Protein AF-A0A7Z9ZZ57-F1 (afdb_monomer_lite)

pLDDT: mean 84.34, std 14.24, range [40.03, 97.94]

Sequence (79 aa):
MVALASILIQSLGPNLLENPGFEEVGPKGLPAGWLLYGGSKVCTVRVVEEAHSGGRAVKLVDKGPRERNYRYSVGLYQI

Foldseek 3Di:
DDDDPPPPPPPPDDDPADCPQLQDQDPPQGRPQKDKQAADPQKDWHWDQPGPDDRIDIDIDFPDPPPPPSNGDIDMDGD

Secondary structure (DSSP, 8-state):
---------------SSSSTT--SB-GGGSBTTEEEEE--TTEEEEEES--SSSS-EEEEEE-S-S--SSSS-EEEEE-

Structure (mmCIF, N/CA/C/O backbone):
data_AF-A0A7Z9ZZ57-F1
#
_entry.id   AF-A0A7Z9ZZ57-F1
#
loop_
_atom_site.group_PDB
_atom_site.id
_atom_site.type_symbol
_atom_site.label_atom_id
_atom_site.label_alt_id
_atom_site.label_comp_id
_atom_site.label_asym_id
_atom_site.label_entity_id
_atom_site.label_seq_id
_atom_site.pdbx_PDB_ins_code
_atom_site.Cartn_x
_atom_site.Cartn_y
_atom_site.Cartn_z
_atom_site.occupancy
_atom_site.B_iso_or_equiv
_atom_site.auth_seq_id
_atom_site.auth_comp_id
_atom_site.auth_asym_id
_atom_site.auth_atom_id
_atom_site.pdbx_PDB_model_num
ATOM 1 N N . MET A 1 1 ? -25.720 -22.506 40.985 1.00 40.03 1 MET A N 1
ATOM 2 C CA . MET A 1 1 ? -25.261 -21.146 40.633 1.00 40.03 1 MET A CA 1
ATOM 3 C C . MET A 1 1 ? -23.918 -21.282 39.940 1.00 40.03 1 MET A C 1
ATOM 5 O O . MET A 1 1 ? -22.995 -21.774 40.573 1.00 40.03 1 MET A O 1
ATOM 9 N N . VAL A 1 2 ? -23.823 -20.958 38.649 1.00 46.47 2 VAL A N 1
ATOM 10 C CA . VAL A 1 2 ? -22.554 -20.982 37.903 1.00 46.47 2 VAL A CA 1
ATOM 11 C C . VAL A 1 2 ? -22.068 -19.542 37.807 1.00 46.47 2 VAL A C 1
ATOM 13 O O . VAL A 1 2 ? -22.788 -18.688 37.294 1.00 46.47 2 VAL A O 1
ATOM 16 N N . ALA A 1 3 ? -20.888 -19.267 38.358 1.00 55.06 3 ALA A N 1
ATOM 17 C CA . ALA A 1 3 ? -20.249 -17.967 38.241 1.00 55.06 3 ALA A CA 1
ATOM 18 C C . ALA A 1 3 ? -19.796 -17.768 36.788 1.00 55.06 3 ALA A C 1
ATOM 20 O O . ALA A 1 3 ? -18.968 -18.524 36.282 1.00 55.06 3 ALA A O 1
ATOM 21 N N . LEU A 1 4 ? -20.361 -16.766 36.116 1.00 57.09 4 LEU A N 1
ATOM 22 C CA . LEU A 1 4 ? -19.847 -16.269 34.845 1.00 57.09 4 LEU A CA 1
ATOM 23 C C . LEU A 1 4 ? -18.496 -15.610 35.127 1.00 57.09 4 LEU A C 1
ATOM 25 O O . LEU A 1 4 ? -18.430 -14.575 35.787 1.00 57.09 4 LEU A O 1
ATOM 29 N N . ALA A 1 5 ? -17.415 -16.236 34.668 1.00 59.62 5 ALA A N 1
ATOM 30 C CA . ALA A 1 5 ? -16.101 -15.619 34.684 1.00 59.62 5 ALA A CA 1
ATOM 31 C C . ALA A 1 5 ? -16.121 -14.432 33.713 1.00 59.62 5 ALA A C 1
ATOM 33 O O . ALA A 1 5 ? -16.135 -14.611 32.496 1.00 59.62 5 ALA A O 1
ATOM 34 N N . SER A 1 6 ? -16.162 -13.218 34.255 1.00 59.91 6 SER A N 1
ATOM 35 C CA . SER A 1 6 ? -15.969 -11.994 33.487 1.00 59.91 6 SER A CA 1
ATOM 36 C C . SER A 1 6 ? -14.554 -12.010 32.915 1.00 59.91 6 SER A C 1
ATOM 38 O O . SER A 1 6 ? -13.582 -11.777 33.633 1.00 59.91 6 SER A O 1
ATOM 40 N N . ILE A 1 7 ? -14.426 -12.329 31.628 1.00 63.75 7 ILE A N 1
ATOM 41 C CA . ILE A 1 7 ? -13.163 -12.200 30.905 1.00 63.75 7 ILE A CA 1
ATOM 42 C C . ILE A 1 7 ? -12.850 -10.706 30.875 1.00 63.75 7 ILE A C 1
ATOM 44 O O . ILE A 1 7 ? -13.558 -9.931 30.230 1.00 63.75 7 ILE A O 1
ATOM 48 N N . LEU A 1 8 ? -11.809 -10.292 31.600 1.00 60.81 8 LEU A N 1
ATOM 49 C CA . LEU A 1 8 ? -11.222 -8.972 31.423 1.00 60.81 8 LEU A CA 1
ATOM 50 C C . LEU A 1 8 ? -10.679 -8.933 29.990 1.00 60.81 8 LEU A C 1
ATOM 52 O O . LEU A 1 8 ? -9.590 -9.433 29.713 1.00 60.81 8 LEU A O 1
ATOM 56 N N . ILE A 1 9 ? -11.451 -8.372 29.062 1.00 64.31 9 ILE A N 1
ATOM 57 C CA . ILE A 1 9 ? -10.921 -7.976 27.763 1.00 64.31 9 ILE A CA 1
ATOM 58 C C . ILE A 1 9 ? -10.007 -6.793 28.068 1.00 64.31 9 ILE A C 1
ATOM 60 O O . ILE A 1 9 ? -10.457 -5.653 28.174 1.00 64.31 9 ILE A O 1
ATOM 64 N N . GLN A 1 10 ? -8.723 -7.068 28.290 1.00 60.00 10 GLN A N 1
ATOM 65 C CA . GLN A 1 10 ? -7.708 -6.027 28.231 1.00 60.00 10 GLN A CA 1
ATOM 66 C C . GLN A 1 10 ? -7.774 -5.454 26.817 1.00 60.00 10 GLN A C 1
ATOM 68 O O . GLN A 1 10 ? -7.342 -6.096 25.860 1.00 60.00 10 GLN A O 1
ATOM 73 N N . SER A 1 11 ? -8.387 -4.279 26.661 1.00 67.50 11 SER A N 1
ATOM 74 C CA . SER A 1 11 ? -8.365 -3.593 25.376 1.00 67.50 11 SER A CA 1
ATOM 75 C C . SER A 1 11 ? -6.901 -3.300 25.059 1.00 67.50 11 SER A C 1
ATOM 77 O O . SER A 1 11 ? -6.237 -2.644 25.864 1.00 67.50 11 SER A O 1
ATOM 79 N N . LEU A 1 12 ? -6.401 -3.767 23.915 1.00 74.50 12 LEU A N 1
ATOM 80 C CA . LEU A 1 12 ? -5.010 -3.607 23.457 1.00 74.50 12 LEU A CA 1
ATOM 81 C C . LEU A 1 12 ? -4.630 -2.142 23.132 1.00 74.50 12 LEU A C 1
ATOM 83 O O . LEU A 1 12 ? -3.659 -1.887 22.428 1.00 74.50 12 LEU A O 1
ATOM 87 N N . GLY A 1 13 ? -5.388 -1.175 23.653 1.00 76.94 13 GLY A N 1
ATOM 88 C CA . GLY A 1 13 ? -5.371 0.217 23.234 1.00 76.94 13 GLY A CA 1
ATOM 89 C C . GLY A 1 13 ? -6.153 0.435 21.934 1.00 76.94 13 GLY A C 1
ATOM 90 O O . GLY A 1 13 ? -6.545 -0.525 21.262 1.00 76.94 13 GLY A O 1
ATOM 91 N N . PRO A 1 14 ? -6.436 1.700 21.589 1.00 84.56 14 PRO A N 1
ATOM 92 C CA . PRO A 1 14 ? -7.013 2.034 20.296 1.00 84.56 14 PRO A CA 1
ATOM 93 C C . PRO A 1 14 ? -6.023 1.704 19.175 1.00 84.56 14 PRO A C 1
ATOM 95 O O . PRO A 1 14 ? -4.807 1.756 19.368 1.00 84.56 14 PRO A O 1
ATOM 98 N N . ASN A 1 15 ? -6.542 1.399 17.984 1.00 84.38 15 ASN A N 1
ATOM 99 C CA . ASN A 1 15 ? -5.677 1.323 16.815 1.00 84.38 15 ASN A CA 1
ATOM 100 C C . ASN A 1 15 ? -5.105 2.716 16.523 1.00 84.38 15 ASN A C 1
ATOM 102 O O . ASN A 1 15 ? -5.842 3.699 16.534 1.00 84.38 15 ASN A O 1
ATOM 106 N N . LEU A 1 16 ? -3.795 2.788 16.298 1.00 91.25 16 LEU A N 1
ATOM 107 C CA . LEU A 1 16 ? -3.097 4.043 16.014 1.00 91.25 16 LEU A CA 1
ATOM 108 C C . LEU A 1 16 ? -3.170 4.426 14.538 1.00 91.25 16 LEU A C 1
ATOM 110 O O . LEU A 1 16 ? -2.870 5.562 14.190 1.00 91.25 16 LEU A O 1
ATOM 114 N N . LEU A 1 17 ? -3.529 3.467 13.686 1.00 92.81 17 LEU A N 1
ATOM 115 C CA . LEU A 1 17 ? -3.602 3.645 12.251 1.00 92.81 17 LEU A CA 1
ATOM 116 C C . LEU A 1 17 ? -5.065 3.760 11.829 1.00 92.81 17 LEU A C 1
ATOM 118 O O . LEU A 1 17 ? -5.907 2.957 12.240 1.00 92.81 17 LEU A O 1
ATOM 122 N N . GLU A 1 18 ? -5.369 4.724 10.968 1.00 93.81 18 GLU A N 1
ATOM 123 C CA . GLU A 1 18 ? -6.645 4.767 10.257 1.00 93.81 18 GLU A CA 1
ATOM 124 C C . GLU A 1 18 ? -6.699 3.644 9.214 1.00 93.81 18 GLU A C 1
ATOM 126 O O . GLU A 1 18 ? -5.718 3.364 8.519 1.00 93.81 18 GLU A O 1
ATOM 131 N N . ASN A 1 19 ? -7.855 2.987 9.09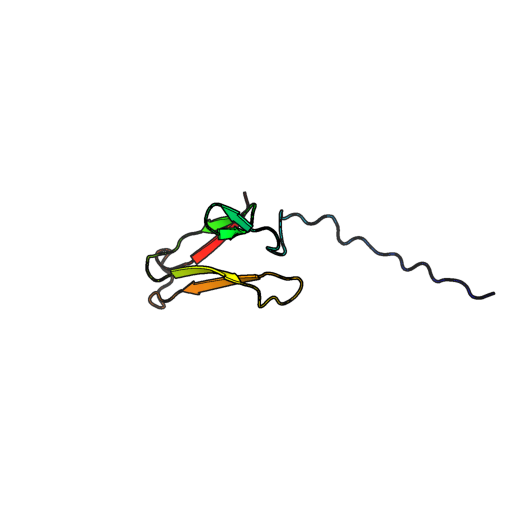9 1.00 95.00 19 ASN A N 1
ATOM 132 C CA . ASN A 1 19 ? -8.082 1.899 8.141 1.00 95.00 19 ASN A CA 1
ATOM 133 C C . ASN A 1 19 ? -6.942 0.838 8.096 1.00 95.00 19 ASN A C 1
ATOM 135 O O . ASN A 1 19 ? -6.402 0.533 7.029 1.00 95.00 19 ASN A O 1
ATOM 139 N N . PRO A 1 20 ? -6.565 0.250 9.247 1.00 94.06 20 PRO A N 1
ATOM 140 C CA . PRO A 1 20 ? -5.433 -0.676 9.379 1.00 94.06 20 PRO A CA 1
ATOM 141 C C . PRO A 1 20 ? -5.675 -2.021 8.679 1.00 94.06 20 PRO A C 1
ATOM 143 O O . PRO A 1 20 ? -4.731 -2.749 8.387 1.00 94.06 20 PRO A O 1
ATOM 146 N N . GLY A 1 21 ? -6.948 -2.360 8.446 1.00 95.31 21 GLY A N 1
ATOM 147 C CA . GLY A 1 21 ? -7.376 -3.559 7.726 1.00 95.31 21 GLY A CA 1
ATOM 148 C C . GLY A 1 21 ? -7.575 -3.345 6.225 1.00 95.31 21 GLY A C 1
ATOM 149 O O . GLY A 1 21 ? -7.894 -4.297 5.532 1.00 95.31 21 GLY A O 1
ATOM 150 N N . PHE A 1 22 ? -7.394 -2.123 5.709 1.00 97.06 22 PHE A N 1
ATOM 151 C CA . PHE A 1 22 ? -7.555 -1.791 4.284 1.00 97.06 22 PHE A CA 1
ATOM 152 C C . PHE A 1 22 ? -8.960 -2.031 3.708 1.00 97.06 22 PHE A C 1
ATOM 154 O O . PHE A 1 22 ? -9.138 -2.158 2.494 1.00 97.06 22 PHE A O 1
ATOM 161 N N . GLU A 1 23 ? -9.967 -2.073 4.575 1.00 97.69 23 GLU A N 1
ATOM 162 C CA . GLU A 1 23 ? -11.346 -2.388 4.210 1.00 97.69 23 GLU A CA 1
ATOM 163 C C . GLU A 1 23 ? -12.012 -1.240 3.453 1.00 97.69 23 GLU A C 1
ATOM 165 O O . GLU A 1 23 ? -12.851 -1.464 2.581 1.00 97.69 23 GLU A O 1
ATOM 170 N N . GLU A 1 24 ? -11.609 0.001 3.712 1.00 97.38 24 GLU A N 1
ATOM 171 C CA . GLU A 1 24 ? -12.105 1.157 2.971 1.00 97.38 24 GLU A CA 1
ATOM 172 C C . GLU A 1 24 ? -11.168 1.513 1.811 1.00 97.38 24 GLU A C 1
ATOM 174 O O . GLU A 1 24 ? -9.967 1.710 2.004 1.00 97.38 24 GLU A O 1
ATOM 179 N N . VAL A 1 25 ? -11.714 1.612 0.595 1.00 96.88 25 VAL A N 1
ATOM 180 C CA . VAL A 1 25 ? -10.962 2.009 -0.604 1.00 96.88 25 VAL A CA 1
ATOM 181 C C . VAL A 1 25 ? -11.194 3.492 -0.856 1.00 96.88 25 VAL A C 1
ATOM 183 O O . VAL A 1 25 ? -12.317 3.928 -1.093 1.00 96.88 25 VAL A O 1
ATOM 186 N N 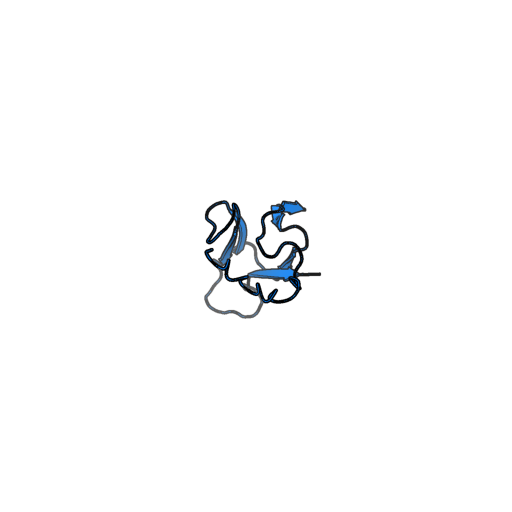. GLY A 1 26 ? -10.109 4.252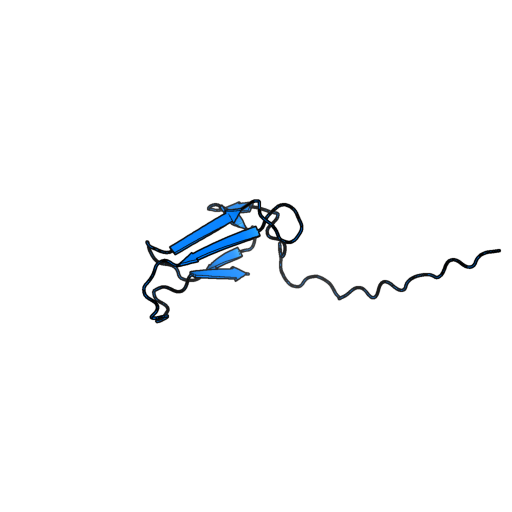 -0.815 1.00 93.69 26 GLY A N 1
ATOM 187 C CA . GLY A 1 26 ? -10.073 5.676 -1.081 1.00 93.69 26 GLY A CA 1
ATOM 188 C C . GLY A 1 26 ? -9.691 6.014 -2.529 1.00 93.69 26 GLY A C 1
ATOM 189 O O . GLY A 1 26 ? -9.815 5.201 -3.455 1.00 93.69 26 GLY A O 1
ATOM 190 N N . PRO A 1 27 ? -9.214 7.248 -2.757 1.00 91.81 27 PRO A N 1
ATOM 191 C CA . PRO A 1 27 ? -8.853 7.726 -4.084 1.00 91.81 27 PRO A CA 1
ATOM 192 C C . PRO A 1 27 ? -7.778 6.869 -4.759 1.00 91.81 27 PRO A C 1
ATOM 194 O O . PRO A 1 27 ? -6.897 6.304 -4.114 1.00 91.81 27 PRO A O 1
ATOM 197 N N . LYS A 1 28 ? -7.814 6.825 -6.097 1.00 88.94 28 LYS A N 1
ATOM 198 C CA . LYS A 1 28 ? -6.832 6.106 -6.935 1.00 88.94 28 LYS A CA 1
ATOM 199 C C . LYS A 1 28 ? -6.748 4.594 -6.653 1.00 88.94 28 LYS A C 1
ATOM 201 O O . LYS A 1 28 ? -5.778 3.960 -7.058 1.00 88.94 28 LYS A O 1
ATOM 206 N N . GLY A 1 29 ? -7.761 4.020 -5.995 1.00 93.50 29 GLY A N 1
ATOM 207 C CA . GLY A 1 29 ? -7.825 2.590 -5.681 1.00 93.50 29 GLY A CA 1
ATOM 208 C C . GLY A 1 29 ? -6.871 2.152 -4.566 1.00 93.50 29 GLY A C 1
ATOM 209 O O . GLY A 1 29 ? -6.553 0.967 -4.478 1.00 93.50 29 GLY A O 1
ATOM 210 N N . LEU A 1 30 ? -6.389 3.094 -3.751 1.00 95.50 30 LEU A N 1
ATOM 211 C CA . LEU A 1 30 ? -5.599 2.818 -2.550 1.00 95.50 30 LEU A CA 1
ATOM 212 C C . LEU A 1 30 ? -6.511 2.747 -1.319 1.00 95.50 30 LEU A C 1
ATOM 214 O O . LEU A 1 30 ? -7.611 3.294 -1.364 1.00 95.50 30 LEU A O 1
ATOM 218 N N . PRO A 1 31 ? -6.084 2.120 -0.212 1.00 96.94 31 PRO A N 1
ATOM 219 C CA . PRO A 1 31 ? -6.838 2.186 1.034 1.00 96.94 31 PRO A CA 1
ATOM 220 C C . PRO A 1 31 ? -7.030 3.639 1.495 1.00 96.94 31 PRO A C 1
ATOM 222 O O . PRO A 1 31 ? -6.104 4.449 1.413 1.00 96.94 31 PRO A O 1
ATOM 225 N N . ALA A 1 32 ? -8.223 3.990 1.974 1.00 96.19 32 ALA A N 1
ATOM 226 C CA . ALA A 1 32 ? -8.488 5.320 2.524 1.00 96.19 32 ALA A CA 1
ATOM 227 C C . ALA A 1 32 ? -7.540 5.609 3.702 1.00 96.19 32 ALA A C 1
ATOM 229 O O . ALA A 1 32 ? -7.314 4.719 4.517 1.00 96.19 32 ALA A O 1
ATOM 230 N N . GLY A 1 33 ? -6.964 6.816 3.759 1.00 94.88 33 GLY A N 1
ATOM 231 C CA . GLY A 1 33 ? -5.950 7.196 4.758 1.00 94.88 33 GLY A CA 1
ATOM 232 C C . GLY A 1 33 ? -4.509 6.785 4.413 1.00 94.88 33 GLY A C 1
ATOM 233 O O . GLY A 1 33 ? -3.586 7.106 5.158 1.00 94.88 33 GLY A O 1
ATOM 234 N N . TRP A 1 34 ? -4.289 6.114 3.275 1.00 96.25 34 TRP A N 1
ATOM 235 C CA . TRP A 1 34 ? -2.968 5.648 2.847 1.00 96.25 34 TRP A CA 1
ATOM 236 C C . TRP A 1 34 ? -2.528 6.282 1.526 1.00 96.25 34 TRP A C 1
ATOM 238 O O . TRP A 1 34 ? -3.310 6.455 0.589 1.00 96.25 34 TRP A O 1
ATOM 248 N N . LEU A 1 35 ? -1.235 6.585 1.427 1.00 93.94 35 LEU A N 1
ATOM 249 C CA . LEU A 1 35 ? -0.595 7.150 0.243 1.00 93.94 35 LEU A CA 1
ATOM 250 C C . LEU A 1 35 ? 0.511 6.237 -0.280 1.00 93.94 35 LEU A C 1
ATOM 252 O O . LEU A 1 35 ? 1.160 5.511 0.469 1.00 93.94 35 LEU A O 1
ATOM 256 N N . LEU A 1 36 ? 0.737 6.291 -1.594 1.00 91.88 36 LEU A N 1
ATOM 257 C CA . LEU A 1 36 ? 1.793 5.528 -2.251 1.00 91.88 36 LEU A CA 1
ATOM 258 C C . LEU A 1 36 ? 3.175 6.032 -1.824 1.00 91.88 36 LEU A C 1
ATOM 260 O O . LEU A 1 36 ? 3.497 7.206 -1.998 1.00 91.88 36 LEU A O 1
ATOM 264 N N . TYR A 1 37 ? 4.010 5.117 -1.344 1.00 88.88 37 TYR A N 1
ATOM 265 C CA . TYR A 1 37 ? 5.436 5.337 -1.153 1.00 88.88 37 TYR A CA 1
ATOM 266 C C . TYR A 1 37 ? 6.218 4.780 -2.345 1.00 88.88 37 TYR A C 1
ATOM 268 O O . TYR A 1 37 ? 6.110 3.594 -2.674 1.00 88.88 37 TYR A O 1
ATOM 276 N N . GLY A 1 38 ? 7.050 5.626 -2.954 1.00 86.00 38 GLY A N 1
ATOM 277 C CA . GLY A 1 38 ? 7.939 5.231 -4.043 1.00 86.00 38 GLY A CA 1
ATOM 278 C C . GLY A 1 38 ? 7.192 4.694 -5.268 1.00 86.00 38 GLY A C 1
ATOM 279 O O . GLY A 1 38 ? 6.149 5.213 -5.666 1.00 86.00 38 GLY A O 1
ATOM 280 N N . GLY A 1 39 ? 7.745 3.643 -5.867 1.00 81.19 39 GLY A N 1
ATOM 281 C CA . GLY A 1 39 ? 7.213 2.989 -7.054 1.00 81.19 39 GLY A CA 1
ATOM 282 C C . GLY A 1 39 ? 7.819 3.486 -8.368 1.00 81.19 39 GLY A C 1
ATOM 283 O O . GLY A 1 39 ? 8.288 4.613 -8.515 1.00 81.19 39 GLY A O 1
ATOM 284 N N . SER A 1 40 ? 7.789 2.600 -9.358 1.00 83.31 40 SER A N 1
ATOM 285 C CA . SER A 1 40 ? 8.173 2.864 -10.743 1.00 83.31 40 SER A CA 1
ATOM 286 C C . SER A 1 40 ? 7.147 2.229 -11.687 1.00 83.31 40 SER A C 1
ATOM 288 O O . SER A 1 40 ? 6.218 1.559 -11.239 1.00 83.31 40 SER A O 1
ATOM 290 N N . LYS A 1 41 ? 7.315 2.382 -13.008 1.00 85.25 41 LYS A N 1
ATOM 291 C CA . LYS A 1 41 ? 6.399 1.788 -14.006 1.00 85.25 41 LYS A CA 1
ATOM 292 C C . LYS A 1 41 ? 6.295 0.256 -13.930 1.00 85.25 41 LYS A C 1
ATOM 294 O O . LYS A 1 41 ? 5.353 -0.308 -14.475 1.00 85.25 41 LYS A O 1
ATOM 299 N N . VAL A 1 42 ? 7.256 -0.411 -13.289 1.00 86.12 42 VAL A N 1
ATOM 300 C CA . VAL A 1 42 ? 7.272 -1.873 -13.108 1.00 86.12 42 VAL A CA 1
ATOM 301 C C . VAL A 1 42 ? 6.697 -2.319 -11.759 1.00 86.12 42 VAL A C 1
ATOM 303 O O . VAL A 1 42 ? 6.642 -3.517 -11.481 1.00 86.12 42 VAL A O 1
ATOM 306 N N . CYS A 1 43 ? 6.252 -1.377 -10.928 1.00 88.06 43 CYS A N 1
ATOM 307 C CA . CYS A 1 43 ? 5.635 -1.651 -9.638 1.00 88.06 43 CYS A CA 1
ATOM 308 C C . CYS A 1 43 ? 4.113 -1.497 -9.740 1.00 88.06 43 CYS A C 1
ATOM 310 O O . CYS A 1 43 ? 3.609 -0.617 -10.439 1.00 88.06 43 CYS A O 1
ATOM 312 N N . THR A 1 44 ? 3.363 -2.315 -9.008 1.00 90.75 44 THR A N 1
ATOM 313 C CA . THR A 1 44 ? 1.911 -2.153 -8.870 1.00 90.75 44 THR A CA 1
ATOM 314 C C . THR A 1 44 ? 1.489 -2.293 -7.420 1.00 90.75 44 THR A C 1
ATOM 316 O O . THR A 1 44 ? 1.939 -3.212 -6.737 1.00 90.75 44 THR A O 1
ATOM 319 N N . VAL A 1 45 ? 0.567 -1.433 -6.995 1.00 93.69 45 VAL A N 1
ATOM 320 C CA . VAL A 1 45 ? -0.136 -1.524 -5.712 1.00 93.69 45 VAL A CA 1
ATOM 321 C C . VAL A 1 45 ? -1.618 -1.654 -6.003 1.00 93.69 45 VAL A C 1
ATOM 323 O O . VAL A 1 45 ? -2.143 -0.896 -6.820 1.00 93.69 45 VAL A O 1
ATOM 326 N N . ARG A 1 46 ? -2.277 -2.643 -5.400 1.00 95.44 46 ARG A N 1
ATOM 327 C CA . ARG A 1 46 ? -3.711 -2.886 -5.585 1.00 95.44 46 ARG A CA 1
ATOM 328 C C . ARG A 1 46 ? -4.335 -3.349 -4.281 1.00 95.44 46 ARG A C 1
ATOM 330 O O . ARG A 1 46 ? -3.716 -4.134 -3.564 1.00 95.44 46 ARG A O 1
ATOM 337 N N . VAL A 1 47 ? -5.560 -2.911 -4.026 1.00 97.19 47 VAL A N 1
ATOM 338 C CA . VAL A 1 47 ? -6.427 -3.559 -3.042 1.00 97.19 47 VAL A CA 1
ATOM 339 C C . VAL A 1 47 ? -7.007 -4.823 -3.678 1.00 97.19 47 VAL A C 1
ATOM 341 O O . VAL A 1 47 ? -7.405 -4.803 -4.844 1.00 97.19 47 VAL A O 1
ATOM 344 N N . VAL A 1 48 ? -6.972 -5.928 -2.943 1.00 97.69 48 VAL A N 1
ATOM 345 C CA . VAL A 1 48 ? -7.408 -7.264 -3.370 1.00 97.69 48 VAL A CA 1
ATOM 346 C C . VAL A 1 48 ? -8.312 -7.882 -2.307 1.00 97.69 48 VAL A C 1
ATOM 348 O O . VAL A 1 48 ? -8.333 -7.396 -1.179 1.00 97.69 48 VAL A O 1
ATOM 351 N N . GLU A 1 49 ? -9.038 -8.942 -2.655 1.00 97.00 49 GLU A N 1
ATOM 352 C CA . GLU A 1 49 ? -9.984 -9.614 -1.749 1.00 97.00 49 GLU A CA 1
ATOM 353 C C . GLU A 1 49 ? -9.362 -10.818 -1.020 1.00 97.00 49 GLU A C 1
ATOM 355 O O . GLU A 1 49 ? -9.909 -11.309 -0.035 1.00 97.00 49 GLU A O 1
ATOM 360 N N . GLU A 1 50 ? -8.185 -11.288 -1.448 1.00 96.00 50 GLU A N 1
ATOM 361 C CA . GLU A 1 50 ? -7.446 -12.337 -0.745 1.00 96.00 50 GLU A CA 1
ATOM 362 C C . GLU A 1 50 ? -6.763 -11.781 0.515 1.00 96.00 50 GLU A C 1
ATOM 364 O O . GLU A 1 50 ? -5.582 -11.418 0.508 1.00 96.00 50 GLU A O 1
ATOM 369 N N . ALA A 1 51 ? -7.527 -11.705 1.604 1.00 96.81 51 ALA A N 1
ATOM 370 C CA . ALA A 1 51 ? -7.094 -11.163 2.885 1.00 96.81 51 ALA A CA 1
ATOM 371 C C . ALA A 1 51 ? -6.735 -12.250 3.912 1.00 96.81 51 ALA A C 1
ATOM 373 O O . ALA A 1 51 ? -7.304 -13.339 3.923 1.00 96.81 51 ALA A O 1
ATOM 374 N N . HIS A 1 52 ? -5.806 -11.936 4.825 1.00 94.19 52 HIS A N 1
ATOM 375 C CA . HIS A 1 52 ? -5.550 -12.765 6.014 1.00 94.19 52 HIS A CA 1
ATOM 376 C C . HIS A 1 52 ? -6.762 -12.778 6.963 1.00 94.19 52 HIS A C 1
ATOM 378 O O . HIS A 1 52 ? -7.088 -13.796 7.567 1.00 94.19 52 HIS A O 1
ATOM 384 N N . SER A 1 53 ? -7.421 -11.628 7.092 1.00 93.06 53 SER A N 1
ATOM 385 C CA . SER A 1 53 ? -8.621 -11.399 7.895 1.00 93.06 53 SER A CA 1
ATOM 386 C C . SER A 1 53 ? -9.397 -10.237 7.288 1.00 93.06 53 SER A C 1
ATOM 388 O O . SER A 1 53 ? -8.763 -9.327 6.761 1.00 93.06 53 SER A O 1
ATOM 390 N N . GLY A 1 54 ? -10.723 -10.231 7.423 1.00 95.50 54 GLY A N 1
ATOM 391 C CA . GLY A 1 54 ? -11.562 -9.214 6.786 1.00 95.50 54 GLY A CA 1
ATOM 392 C C . GLY A 1 54 ? -11.836 -9.534 5.316 1.00 95.50 54 GLY A C 1
ATOM 393 O O . GLY A 1 54 ? -11.780 -10.698 4.917 1.00 95.50 54 GLY A O 1
ATOM 394 N N . GLY A 1 55 ? -12.195 -8.515 4.540 1.00 97.50 55 GLY A N 1
ATOM 395 C CA . GLY A 1 55 ? -12.570 -8.650 3.134 1.00 97.50 55 GLY A CA 1
ATOM 396 C C . GLY A 1 55 ? -11.512 -8.137 2.167 1.00 97.50 55 GLY A C 1
ATOM 397 O O . GLY A 1 55 ? -11.636 -8.384 0.967 1.00 97.50 55 GLY A O 1
ATOM 398 N N . ARG A 1 56 ? -10.502 -7.398 2.647 1.00 97.94 56 ARG A N 1
ATOM 399 C CA . ARG A 1 56 ? -9.525 -6.735 1.779 1.00 97.94 56 ARG A CA 1
ATOM 400 C C . ARG A 1 56 ? -8.099 -6.804 2.305 1.00 97.94 56 ARG A C 1
ATOM 402 O O . ARG A 1 56 ? -7.827 -6.883 3.496 1.00 97.94 56 ARG A O 1
ATOM 409 N N . ALA A 1 57 ? -7.159 -6.757 1.371 1.00 97.88 57 ALA A N 1
ATOM 410 C CA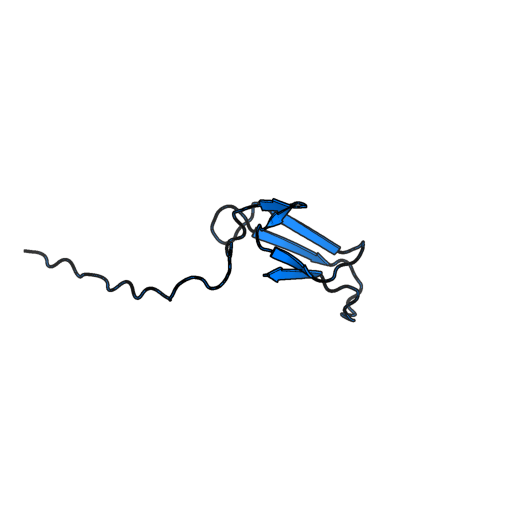 . ALA A 1 57 ? -5.736 -6.633 1.639 1.00 97.88 57 ALA A CA 1
ATOM 411 C C . ALA A 1 57 ? -5.054 -5.771 0.576 1.00 97.88 57 ALA A C 1
ATOM 413 O O . ALA A 1 57 ? -5.601 -5.513 -0.496 1.00 97.88 57 ALA A O 1
ATOM 414 N N . VAL A 1 58 ? -3.821 -5.346 0.850 1.00 96.88 58 VAL A N 1
ATOM 415 C CA . VAL A 1 58 ? -2.975 -4.662 -0.132 1.00 96.88 58 VAL A CA 1
ATOM 416 C C . VAL A 1 58 ? -1.977 -5.647 -0.724 1.00 96.88 58 VAL A C 1
ATOM 418 O O . VAL A 1 58 ? 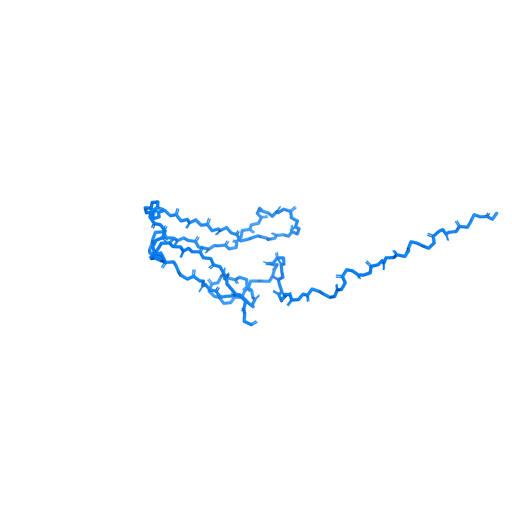-1.181 -6.258 -0.013 1.00 96.88 58 VAL A O 1
ATOM 421 N N . LYS A 1 59 ? -1.960 -5.742 -2.053 1.00 95.56 59 LYS A N 1
ATOM 422 C CA . LYS A 1 59 ? -0.946 -6.471 -2.812 1.00 95.56 59 LYS A CA 1
ATOM 423 C C . LYS A 1 59 ? 0.058 -5.496 -3.413 1.00 95.56 59 LYS A C 1
ATOM 425 O O . LYS A 1 59 ? -0.290 -4.666 -4.255 1.00 95.56 59 LYS A O 1
ATOM 430 N N . LEU A 1 60 ? 1.314 -5.640 -3.003 1.00 93.00 60 LEU A N 1
ATOM 431 C CA . LEU A 1 60 ? 2.458 -4.924 -3.558 1.00 93.00 60 LEU A CA 1
ATOM 432 C C . LEU A 1 60 ? 3.218 -5.864 -4.491 1.00 93.00 60 LEU A C 1
ATOM 434 O O . LEU A 1 60 ? 3.620 -6.956 -4.095 1.00 93.00 60 LEU A O 1
ATOM 438 N N . VAL A 1 61 ? 3.417 -5.447 -5.736 1.00 89.56 61 VAL A N 1
ATOM 439 C CA . VAL A 1 61 ? 4.239 -6.178 -6.702 1.00 89.56 61 VAL A CA 1
ATOM 440 C C . VAL A 1 61 ? 5.334 -5.248 -7.181 1.00 89.56 61 VAL A C 1
ATOM 442 O O . VAL A 1 61 ? 5.055 -4.194 -7.745 1.00 89.56 61 VAL A O 1
ATOM 445 N N . ASP A 1 62 ? 6.575 -5.666 -6.981 1.00 85.75 62 ASP A N 1
ATOM 446 C CA . ASP A 1 62 ? 7.765 -4.998 -7.485 1.00 85.75 62 ASP A CA 1
ATOM 447 C C . ASP A 1 62 ? 8.444 -5.925 -8.496 1.00 85.75 62 ASP A C 1
ATOM 449 O O . ASP A 1 62 ? 8.894 -7.015 -8.139 1.00 85.75 62 ASP A O 1
ATOM 453 N N . LYS A 1 63 ? 8.459 -5.517 -9.770 1.00 84.75 63 LYS A N 1
ATOM 454 C CA . LYS A 1 63 ? 9.172 -6.220 -10.849 1.00 84.75 63 LYS A CA 1
ATOM 455 C C . LYS A 1 63 ? 10.465 -5.502 -11.254 1.00 84.75 63 LYS A C 1
ATOM 457 O O . LYS A 1 63 ? 10.989 -5.764 -12.336 1.00 84.75 63 LYS A O 1
ATOM 462 N N . GLY A 1 64 ? 10.945 -4.562 -10.441 1.00 78.25 64 GLY A N 1
ATOM 463 C CA . GLY A 1 64 ? 12.233 -3.912 -10.638 1.00 78.25 64 GLY A CA 1
ATOM 464 C C . GLY A 1 64 ? 13.413 -4.866 -10.428 1.00 78.25 64 GLY A C 1
ATOM 465 O O . GL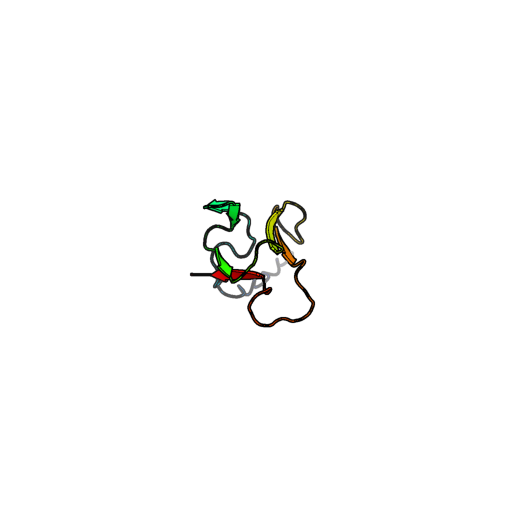Y A 1 64 ? 13.244 -5.979 -9.922 1.00 78.25 64 GLY A O 1
ATOM 466 N N . PRO A 1 65 ? 14.627 -4.453 -10.829 1.00 78.81 65 PRO A N 1
ATOM 467 C CA . PRO A 1 65 ? 15.837 -5.191 -10.498 1.00 78.81 65 PRO A CA 1
ATOM 468 C C . PRO A 1 65 ? 15.988 -5.314 -8.976 1.00 78.81 65 PRO A C 1
ATOM 470 O O . PRO A 1 65 ? 15.480 -4.499 -8.207 1.00 78.81 65 PRO A O 1
ATOM 473 N N . ARG A 1 66 ? 16.729 -6.337 -8.531 1.00 71.75 66 ARG A N 1
ATOM 474 C CA . ARG A 1 66 ? 16.946 -6.631 -7.101 1.00 71.75 66 ARG A CA 1
ATOM 475 C C . ARG A 1 66 ? 17.580 -5.461 -6.333 1.00 71.75 66 ARG A C 1
ATOM 477 O O . ARG A 1 66 ? 17.451 -5.387 -5.113 1.00 71.75 66 ARG A O 1
ATOM 484 N N . GLU A 1 67 ? 18.269 -4.569 -7.036 1.00 71.00 67 GLU A N 1
ATOM 485 C CA . GLU A 1 67 ? 18.869 -3.344 -6.507 1.00 71.00 67 GLU A CA 1
ATOM 486 C C . GLU A 1 67 ? 17.805 -2.422 -5.897 1.00 71.00 67 GLU A C 1
ATOM 488 O O . GLU A 1 67 ? 17.111 -1.677 -6.588 1.00 71.00 67 GLU A O 1
ATOM 493 N N . ARG A 1 68 ? 17.679 -2.433 -4.569 1.00 63.41 68 ARG A N 1
ATOM 494 C CA . ARG A 1 68 ? 16.719 -1.589 -3.846 1.00 63.41 68 ARG A CA 1
ATOM 495 C C . ARG A 1 68 ? 17.296 -0.201 -3.568 1.00 63.41 68 ARG A C 1
ATOM 497 O O . ARG A 1 68 ? 17.457 0.209 -2.425 1.00 63.41 68 ARG A O 1
ATOM 504 N N . ASN A 1 69 ? 17.589 0.545 -4.628 1.00 65.38 69 ASN A N 1
ATOM 505 C CA . ASN A 1 69 ? 18.224 1.867 -4.549 1.00 65.38 69 ASN A CA 1
ATOM 506 C C . ASN A 1 69 ? 17.173 2.991 -4.460 1.00 65.38 69 ASN A C 1
ATOM 508 O O . ASN A 1 69 ? 17.265 3.975 -5.193 1.00 65.38 69 ASN A O 1
ATOM 512 N N . TYR A 1 70 ? 16.117 2.805 -3.656 1.00 59.00 70 TYR A N 1
ATOM 513 C CA . TYR A 1 70 ? 14.916 3.665 -3.540 1.00 59.00 70 TYR A CA 1
ATOM 514 C C . TYR A 1 70 ? 14.065 3.830 -4.813 1.00 59.00 70 TYR A C 1
ATOM 516 O O . TYR A 1 70 ? 12.870 4.086 -4.725 1.00 59.00 70 TYR A O 1
ATOM 524 N N . ARG A 1 71 ? 14.642 3.626 -6.000 1.00 65.44 71 ARG A N 1
ATOM 525 C CA . ARG A 1 71 ? 13.994 3.809 -7.307 1.00 65.44 71 ARG A CA 1
ATOM 526 C C . ARG A 1 71 ? 12.951 2.742 -7.645 1.00 65.44 71 ARG A C 1
ATOM 528 O O . ARG A 1 71 ? 12.076 2.997 -8.466 1.00 65.44 71 ARG A O 1
ATOM 535 N N . TYR A 1 72 ? 13.067 1.563 -7.036 1.00 68.19 72 TYR A N 1
ATOM 536 C CA . TYR A 1 72 ? 12.207 0.405 -7.311 1.00 68.19 72 TYR A CA 1
ATOM 537 C C . TYR A 1 72 ? 11.385 -0.042 -6.094 1.00 68.19 72 TYR A C 1
ATOM 539 O O . TYR A 1 72 ? 10.476 -0.850 -6.232 1.00 68.19 72 TYR A O 1
ATOM 547 N N . SER A 1 73 ? 11.642 0.518 -4.908 1.00 78.81 73 SER A N 1
ATOM 548 C CA . SER A 1 73 ? 10.849 0.214 -3.715 1.00 78.81 73 SER A CA 1
ATOM 549 C C . SER A 1 73 ? 9.431 0.763 -3.869 1.00 78.81 73 SER A C 1
ATOM 551 O O . SER A 1 73 ? 9.257 1.933 -4.207 1.00 78.81 73 SER A O 1
ATOM 553 N N . VAL A 1 74 ? 8.426 -0.069 -3.593 1.00 87.12 74 VAL A N 1
ATOM 554 C CA . VAL A 1 74 ? 7.009 0.312 -3.592 1.00 87.12 74 VAL A CA 1
ATOM 555 C C . VAL A 1 74 ? 6.386 -0.036 -2.245 1.00 87.12 74 VAL A C 1
ATOM 557 O O . VAL A 1 74 ? 6.650 -1.105 -1.695 1.00 87.12 74 VAL A O 1
ATOM 560 N N . GLY A 1 75 ? 5.566 0.859 -1.708 1.00 91.38 75 GLY A N 1
ATOM 561 C CA . GLY A 1 75 ? 4.880 0.652 -0.438 1.00 91.38 75 GLY A CA 1
ATOM 562 C C . GLY A 1 75 ? 3.736 1.630 -0.228 1.00 91.38 75 GLY A C 1
ATOM 563 O O . GLY A 1 75 ? 3.354 2.358 -1.144 1.00 91.38 75 GLY A O 1
ATOM 564 N N . LEU A 1 76 ? 3.212 1.654 0.992 1.00 93.56 76 LEU A N 1
ATOM 565 C CA . LEU A 1 76 ? 2.234 2.634 1.446 1.00 93.56 76 LEU A CA 1
ATOM 566 C C . LEU A 1 76 ? 2.721 3.287 2.739 1.00 93.56 76 LEU A C 1
ATOM 568 O O . LEU A 1 76 ? 3.429 2.654 3.521 1.00 93.56 76 LEU A O 1
ATOM 572 N N . TYR A 1 77 ? 2.326 4.533 2.959 1.00 94.00 77 TYR A N 1
ATOM 573 C CA . TYR A 1 77 ? 2.496 5.228 4.230 1.00 94.00 77 TYR A CA 1
ATOM 574 C C . TYR A 1 77 ? 1.194 5.924 4.622 1.00 94.00 77 TYR A C 1
ATOM 576 O O . TYR A 1 77 ? 0.366 6.225 3.760 1.00 94.00 77 TYR A O 1
ATOM 584 N N . GLN A 1 78 ? 1.022 6.154 5.919 1.00 91.69 78 GLN A N 1
ATOM 585 C CA . GLN A 1 78 ? -0.142 6.832 6.475 1.00 91.69 78 GLN A CA 1
ATOM 586 C C . GLN A 1 78 ? 0.161 8.307 6.746 1.00 91.69 78 GLN A C 1
ATOM 588 O O . GLN A 1 78 ? 1.299 8.649 7.083 1.00 91.69 78 GLN A O 1
ATOM 593 N N . ILE A 1 79 ? -0.853 9.151 6.548 1.00 80.31 79 ILE A N 1
ATOM 594 C CA . ILE A 1 79 ? -0.851 10.582 6.885 1.00 80.31 79 ILE A CA 1
ATOM 595 C C . ILE A 1 79 ? -1.518 10.843 8.228 1.00 80.31 79 ILE A C 1
ATOM 597 O O . ILE A 1 79 ? -2.391 10.035 8.604 1.00 80.31 79 ILE A O 1
#

Radius of gyration: 18.3 Å; chains: 1; bounding box: 44×32×55 Å